Protein AF-A0A972SQI2-F1 (afdb_monomer)

Solvent-accessible surface area (backbone atoms only — not comparable to full-atom values): 3020 Å² total; per-residue (Å²): 132,78,37,9,38,39,94,84,61,80,40,70,82,41,64,25,60,65,97,85,28,44,32,39,26,35,63,50,98,88,65,51,82,45,76,53,66,76,46,81,78,87,66,88,73,72,130

Organism: NCBI:txid2675747

InterPro domains:
  IPR029068 Glyoxalase/Bleomycin resistance protein/Dihydroxybiphenyl dioxygenase [G3DSA:3.10.180.10] (3-46)
  IPR029068 Glyoxalase/Bleomycin resistance protein/Dihydroxybiphenyl dioxygenase [SSF54593] (16-41)

Secondary structure (DSSP, 8-state):
---BSSTTS-SBT--B-GGGS-EEEEE-TT--EEEEESS--------

Mean predicted aligned error: 4.48 Å

Nearest PDB structures (foldseek):
  6a52-assembly1_A  TM=9.861E-01  e=1.416E-05  Rhodococcus phenolicus
  7wcc-assembly2_D-3  TM=9.565E-01  e=9.760E-06  Streptomyces chartreusis
  6a4z-assembly1_B  TM=9.687E-01  e=1.105E-05  Streptomyces chartreusis
  6a4x-assembly1_A-2  TM=9.575E-01  e=2.635E-05  Streptomyces curacoi
  8he6-assembly1_B  TM=9.947E-01  e=1.408E-04  Nostoc sp. PCC 7120 = FACHB-418

Sequence (47 aa):
LPYWADPVHRRPGEINMSDGGRGVYFQDPSGHNLEIITRPYSSDISP

Foldseek 3Di:
DWKACDQVRPGTPDWPCPPVKTKMWDADPVGDIDMDIPDDPPPPPPD

Radius of gyration: 12.06 Å; Cα contacts (8 Å, |Δi|>4): 84; chains: 1; bounding box: 24×26×34 Å

pLDDT: mean 91.54, std 12.42, range [47.03, 98.69]

Structure (mmCIF, N/CA/C/O backbone):
data_AF-A0A972SQI2-F1
#
_entry.id   AF-A0A972SQI2-F1
#
loop_
_atom_site.group_PDB
_atom_site.id
_atom_site.type_symbol
_atom_site.label_atom_id
_atom_site.label_alt_id
_atom_site.label_comp_id
_atom_site.label_asym_id
_atom_site.label_entity_id
_atom_site.label_seq_id
_atom_site.pdbx_PDB_ins_code
_atom_site.Cartn_x
_atom_site.Cartn_y
_atom_site.Cartn_z
_atom_site.occupancy
_atom_site.B_iso_or_equiv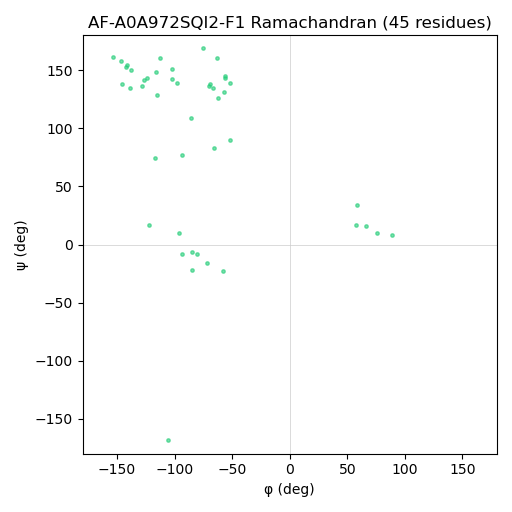
_atom_site.auth_seq_id
_atom_site.auth_comp_id
_atom_site.auth_asym_id
_atom_site.auth_atom_id
_atom_site.pdbx_PDB_model_num
ATOM 1 N N . LEU A 1 1 ? -1.866 -8.410 8.437 1.00 84.88 1 LEU A N 1
ATOM 2 C CA . LEU A 1 1 ? -2.736 -7.283 8.044 1.00 84.88 1 LEU A CA 1
ATOM 3 C C . LEU A 1 1 ? -3.504 -7.672 6.788 1.00 84.88 1 LEU A C 1
ATOM 5 O O . LEU A 1 1 ? -2.893 -8.316 5.938 1.00 84.88 1 LEU A O 1
ATOM 9 N N . PRO A 1 2 ? -4.792 -7.312 6.665 1.00 95.44 2 PRO A N 1
ATOM 10 C CA . PRO A 1 2 ? -5.473 -7.282 5.374 1.00 95.44 2 PRO A CA 1
ATOM 11 C C . PRO A 1 2 ? -4.718 -6.376 4.394 1.00 95.44 2 PRO A C 1
ATOM 13 O O . PRO A 1 2 ? -4.149 -5.364 4.806 1.00 95.44 2 PRO A O 1
ATOM 16 N N . TYR A 1 3 ? -4.689 -6.763 3.123 1.00 98.25 3 TYR A N 1
ATOM 17 C CA . TYR A 1 3 ? -4.044 -6.000 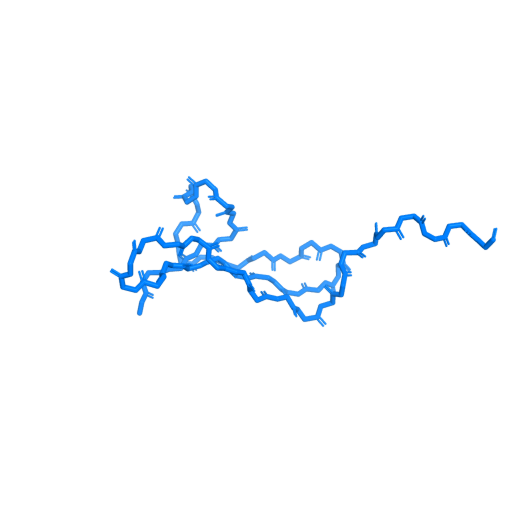2.062 1.00 98.25 3 TYR A CA 1
ATOM 18 C C . TYR A 1 3 ? -4.794 -6.173 0.743 1.00 98.25 3 TYR A C 1
ATOM 20 O O . TYR A 1 3 ? -5.525 -7.156 0.571 1.00 98.25 3 TYR A O 1
ATOM 28 N N . TRP A 1 4 ? -4.608 -5.225 -0.174 1.00 98.69 4 TRP A N 1
ATOM 29 C CA . TRP A 1 4 ? -5.364 -5.155 -1.422 1.00 98.69 4 TRP 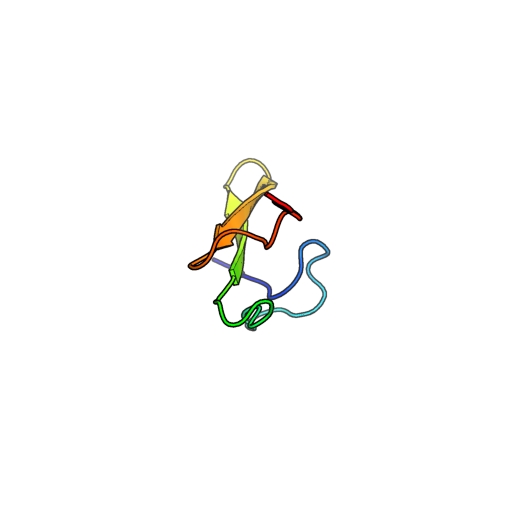A CA 1
ATOM 30 C C . TRP A 1 4 ? -4.510 -4.718 -2.609 1.00 98.69 4 TRP A C 1
ATOM 32 O O . TRP A 1 4 ? -3.535 -3.975 -2.459 1.00 98.69 4 TRP A O 1
ATOM 42 N N . ALA A 1 5 ? -4.940 -5.123 -3.804 1.00 98.12 5 ALA A N 1
ATOM 43 C CA . ALA A 1 5 ? -4.341 -4.680 -5.061 1.00 98.12 5 ALA A CA 1
ATOM 44 C C . ALA A 1 5 ? -4.827 -3.289 -5.508 1.00 98.12 5 ALA A C 1
ATOM 46 O O . ALA A 1 5 ? -4.320 -2.757 -6.493 1.00 98.12 5 ALA A O 1
ATOM 47 N N . ASP A 1 6 ? -5.824 -2.712 -4.836 1.00 97.44 6 ASP A N 1
ATOM 48 C CA . ASP A 1 6 ? -6.467 -1.457 -5.227 1.00 97.44 6 ASP A CA 1
ATOM 49 C C . ASP A 1 6 ? -6.825 -0.582 -4.010 1.00 97.44 6 ASP A C 1
ATOM 51 O O . ASP A 1 6 ? -7.082 -1.110 -2.921 1.00 97.44 6 ASP A O 1
ATOM 55 N N . PRO A 1 7 ? -6.885 0.754 -4.180 1.00 97.00 7 PRO A N 1
ATOM 56 C CA . PRO A 1 7 ? -7.099 1.681 -3.070 1.00 97.00 7 PRO A CA 1
ATOM 57 C C . PRO A 1 7 ? -8.525 1.652 -2.509 1.00 97.00 7 PRO A C 1
ATOM 59 O O . PRO A 1 7 ? -8.745 2.161 -1.414 1.00 97.00 7 PRO A O 1
ATOM 62 N N . VAL A 1 8 ? -9.491 1.079 -3.237 1.00 97.19 8 VAL A N 1
ATOM 63 C CA . VAL A 1 8 ? -10.896 0.968 -2.809 1.00 97.19 8 VAL A CA 1
ATOM 64 C C . VAL A 1 8 ? -11.212 -0.390 -2.170 1.00 97.19 8 VAL A C 1
ATOM 66 O O . VAL A 1 8 ? -12.378 -0.688 -1.912 1.00 97.19 8 VAL A O 1
ATOM 69 N N . HIS A 1 9 ? -10.178 -1.193 -1.896 1.00 97.25 9 HIS A N 1
ATOM 70 C CA . HIS A 1 9 ? -10.231 -2.465 -1.173 1.00 97.25 9 HIS A CA 1
ATOM 71 C C . HIS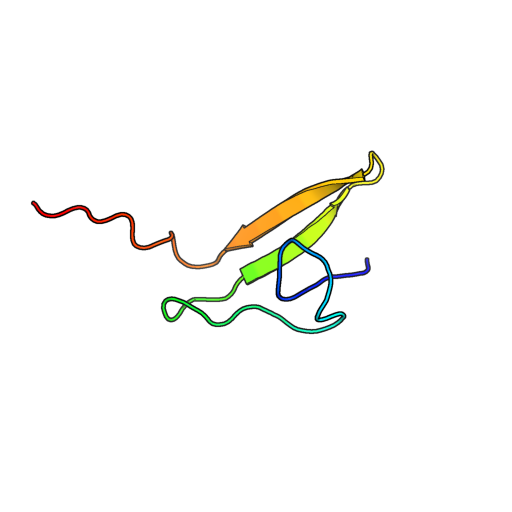 A 1 9 ? -11.146 -3.529 -1.804 1.00 97.25 9 HIS A C 1
ATOM 73 O O . HIS A 1 9 ? -11.743 -4.346 -1.101 1.00 97.25 9 HIS A O 1
ATOM 79 N N . ARG A 1 10 ? -11.252 -3.564 -3.140 1.00 98.12 10 ARG A N 1
ATOM 80 C CA . ARG A 1 10 ? -12.100 -4.537 -3.861 1.00 98.12 10 ARG A CA 1
ATOM 81 C C . ARG A 1 10 ? -11.424 -5.880 -4.123 1.00 98.12 10 ARG A C 1
ATOM 83 O O . ARG A 1 10 ? -12.126 -6.867 -4.328 1.00 98.12 10 ARG A O 1
ATOM 90 N N . ARG A 1 11 ? -10.092 -5.927 -4.116 1.00 98.06 11 ARG A N 1
ATOM 91 C CA . ARG A 1 11 ? -9.283 -7.117 -4.427 1.00 98.06 11 ARG A CA 1
ATOM 92 C C . ARG A 1 11 ? -8.447 -7.547 -3.217 1.00 98.06 11 ARG A C 1
ATOM 94 O O . ARG A 1 11 ? -7.249 -7.252 -3.167 1.00 98.06 11 ARG A O 1
ATOM 101 N N . PRO A 1 12 ? -9.071 -8.159 -2.192 1.00 98.12 12 PRO A N 1
ATOM 102 C CA . PRO A 1 12 ? -8.380 -8.574 -0.975 1.00 98.12 12 PRO A CA 1
ATOM 103 C C . PRO A 1 12 ? -7.416 -9.732 -1.241 1.00 98.12 12 PRO A C 1
ATOM 105 O O . PRO A 1 12 ? -7.757 -10.684 -1.936 1.00 98.12 12 PRO A O 1
ATOM 108 N N . GLY A 1 13 ? -6.226 -9.679 -0.641 1.00 98.12 13 GLY A N 1
ATOM 109 C CA . GLY A 1 13 ? -5.223 -10.743 -0.762 1.00 98.12 13 GLY A CA 1
ATOM 110 C C . GLY A 1 13 ? -4.481 -10.767 -2.102 1.00 98.12 13 GLY A C 1
ATOM 111 O O . GLY A 1 13 ? -3.747 -11.711 -2.380 1.00 98.12 13 GLY A O 1
ATOM 112 N N . GLU A 1 14 ? -4.652 -9.733 -2.924 1.00 98.38 14 GLU A N 1
ATOM 113 C CA . GLU A 1 14 ? -3.959 -9.563 -4.200 1.00 98.38 14 GLU A CA 1
ATOM 114 C C . GLU A 1 14 ? -2.986 -8.377 -4.139 1.00 98.38 14 GLU A C 1
ATOM 116 O O . GLU A 1 14 ? -3.126 -7.482 -3.305 1.00 98.38 14 GLU A O 1
ATOM 121 N N . ILE A 1 15 ? -2.014 -8.349 -5.054 1.00 97.81 15 ILE A N 1
ATOM 122 C CA . ILE A 1 15 ? -1.096 -7.217 -5.240 1.00 97.81 15 ILE A CA 1
ATOM 123 C C . ILE A 1 15 ? -1.288 -6.588 -6.621 1.00 97.81 15 ILE A C 1
ATOM 125 O O . ILE A 1 15 ? -1.612 -7.271 -7.595 1.00 97.81 15 ILE A O 1
ATOM 129 N N . ASN A 1 16 ? -1.071 -5.280 -6.711 1.00 96.06 16 ASN A N 1
ATOM 130 C CA . ASN A 1 16 ? -1.018 -4.552 -7.970 1.00 96.06 16 ASN A CA 1
ATOM 131 C C . ASN A 1 16 ? 0.266 -4.939 -8.727 1.00 96.06 16 ASN A C 1
ATOM 133 O O . ASN A 1 16 ? 1.327 -5.022 -8.111 1.00 96.06 16 ASN A O 1
ATOM 137 N N . MET A 1 17 ? 0.183 -5.170 -10.040 1.00 95.25 17 MET A N 1
ATOM 138 C CA . MET A 1 17 ? 1.336 -5.431 -10.920 1.00 95.25 17 MET A CA 1
ATOM 139 C C . MET A 1 17 ? 1.443 -4.421 -12.081 1.00 95.25 17 MET A C 1
ATOM 141 O O . MET A 1 17 ? 2.111 -4.676 -13.084 1.00 95.25 17 MET A O 1
ATOM 145 N N . SER A 1 18 ? 0.749 -3.286 -11.972 1.00 88.00 18 SER A N 1
ATOM 146 C CA . SER A 1 18 ? 0.776 -2.198 -12.951 1.00 88.00 18 SER A CA 1
ATOM 147 C C . SER A 1 18 ? 2.166 -1.572 -13.081 1.00 88.00 18 SER A C 1
ATOM 149 O O . SER A 1 18 ? 3.039 -1.739 -12.227 1.00 88.00 18 SER A O 1
ATOM 151 N N . ASP A 1 19 ? 2.381 -0.870 -14.196 1.00 84.81 19 ASP A N 1
ATOM 152 C CA . ASP A 1 19 ? 3.618 -0.145 -14.527 1.00 84.81 19 ASP A CA 1
ATOM 153 C C . ASP A 1 19 ? 4.888 -1.020 -14.550 1.00 84.81 19 ASP A C 1
ATOM 155 O O . ASP A 1 19 ? 6.021 -0.537 -14.505 1.00 84.81 19 ASP A O 1
ATOM 159 N N . GLY A 1 20 ? 4.722 -2.345 -14.626 1.00 89.75 20 GLY A N 1
ATOM 160 C CA . GLY A 1 20 ? 5.820 -3.306 -14.508 1.00 89.75 20 GLY A CA 1
ATOM 161 C C . GLY A 1 20 ? 6.457 -3.331 -13.113 1.00 89.75 20 GLY A C 1
ATOM 162 O O . GLY A 1 20 ? 7.576 -3.823 -12.963 1.00 89.75 20 GLY A O 1
ATOM 163 N N . GLY A 1 21 ? 5.786 -2.762 -12.109 1.00 94.12 21 GLY A N 1
ATOM 164 C CA . GLY A 1 21 ? 6.156 -2.817 -10.702 1.00 94.12 21 GLY A CA 1
ATOM 165 C C . GLY A 1 21 ? 5.261 -3.768 -9.909 1.00 94.12 21 GLY A C 1
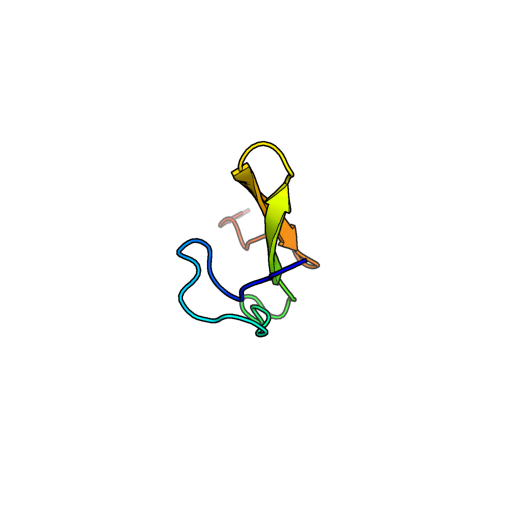ATOM 166 O O . GLY A 1 21 ? 4.502 -4.562 -10.459 1.00 94.12 21 GLY A O 1
ATOM 167 N N . ARG A 1 22 ? 5.370 -3.692 -8.582 1.00 97.12 22 ARG A N 1
ATOM 168 C CA . ARG A 1 22 ? 4.431 -4.294 -7.633 1.00 97.12 22 ARG A CA 1
ATOM 169 C C . ARG A 1 22 ? 3.952 -3.220 -6.673 1.00 97.12 22 ARG A C 1
ATOM 171 O O . ARG A 1 22 ? 4.762 -2.394 -6.250 1.00 97.12 22 ARG A O 1
ATOM 178 N N . GLY A 1 23 ? 2.678 -3.265 -6.314 1.00 97.50 23 GLY A N 1
ATOM 179 C CA . GLY A 1 23 ? 2.061 -2.347 -5.367 1.00 97.50 23 GLY A CA 1
ATOM 180 C C . GLY A 1 23 ? 1.127 -3.070 -4.406 1.00 97.50 23 GLY A C 1
ATOM 181 O O . GLY A 1 23 ? 0.539 -4.094 -4.758 1.00 97.50 23 GLY A O 1
ATOM 182 N N . VAL A 1 24 ? 0.989 -2.556 -3.191 1.00 98.31 24 VAL A N 1
ATOM 183 C CA . VAL A 1 24 ? 0.027 -3.077 -2.218 1.00 98.31 24 VAL A CA 1
ATOM 184 C C . VAL A 1 24 ? -0.529 -1.957 -1.351 1.00 98.31 24 VAL A C 1
ATOM 186 O O . VAL A 1 24 ? 0.220 -1.094 -0.891 1.00 98.31 24 VAL A O 1
ATOM 189 N N . TYR A 1 25 ? -1.836 -2.016 -1.108 1.00 98.50 25 TYR A N 1
ATOM 190 C CA . TYR A 1 25 ? -2.546 -1.144 -0.181 1.00 98.50 25 TYR A CA 1
ATOM 191 C C . TYR A 1 25 ? -2.828 -1.868 1.132 1.00 98.50 25 TYR A C 1
ATOM 193 O O . TYR A 1 25 ? -3.155 -3.057 1.130 1.00 98.50 25 TYR A O 1
ATOM 201 N N . PHE A 1 26 ? -2.728 -1.157 2.251 1.00 98.44 26 PHE A N 1
ATOM 202 C CA . PHE A 1 26 ? -3.092 -1.646 3.582 1.00 98.44 26 PHE A CA 1
ATOM 203 C C . PHE A 1 26 ? -3.475 -0.478 4.496 1.00 98.44 26 PHE A C 1
ATOM 205 O O . PHE A 1 26 ? -3.133 0.67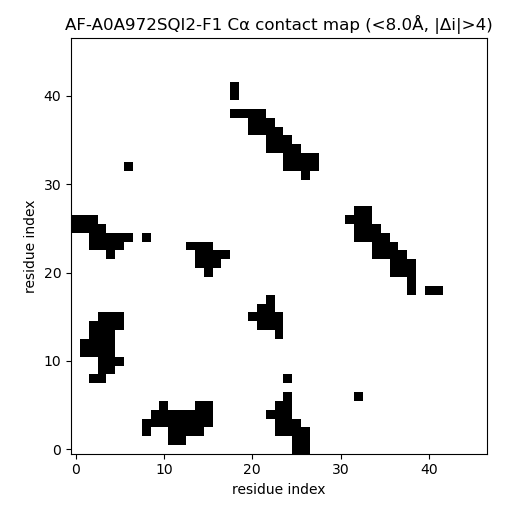1 4.226 1.00 98.44 26 PHE A O 1
ATOM 212 N N . GLN A 1 27 ? -4.175 -0.774 5.592 1.00 98.19 27 GLN A N 1
ATOM 213 C CA . GLN A 1 27 ? -4.514 0.234 6.597 1.00 98.19 27 GLN A CA 1
ATOM 214 C C . GLN A 1 27 ? -3.547 0.204 7.777 1.00 98.19 27 GLN A C 1
ATOM 216 O O . GLN A 1 27 ? -3.187 -0.872 8.262 1.00 98.19 27 GLN A O 1
ATOM 221 N N . ASP A 1 28 ? -3.158 1.380 8.265 1.00 97.31 28 ASP A N 1
ATOM 222 C CA . ASP A 1 28 ? -2.557 1.504 9.593 1.00 97.31 28 ASP A CA 1
ATOM 223 C C . ASP A 1 28 ? -3.639 1.368 10.695 1.00 97.31 28 ASP A C 1
ATOM 225 O O . ASP A 1 28 ? -4.836 1.399 10.397 1.00 97.31 28 ASP A O 1
ATOM 229 N N . PRO A 1 29 ? -3.261 1.235 11.981 1.00 97.50 29 PRO A N 1
ATOM 230 C CA . PRO A 1 29 ? -4.225 1.157 13.084 1.00 97.50 29 PRO A CA 1
ATOM 231 C C . PRO A 1 29 ? -5.182 2.355 13.196 1.00 97.50 29 PRO A C 1
ATOM 233 O O . PRO A 1 29 ? -6.256 2.211 13.776 1.00 97.50 29 PRO A O 1
ATOM 236 N N . SER A 1 30 ? -4.815 3.518 12.650 1.00 98.06 30 SER A N 1
ATOM 237 C CA . SER A 1 30 ? -5.650 4.727 12.632 1.00 98.06 30 SER A CA 1
ATOM 238 C C . SER A 1 30 ? -6.636 4.761 11.454 1.00 98.06 30 SER A C 1
ATOM 240 O O . SER A 1 30 ? -7.483 5.651 11.390 1.00 98.06 30 SER A O 1
ATOM 242 N N . GLY A 1 31 ? -6.551 3.800 10.527 1.00 95.69 31 GLY A N 1
ATOM 243 C CA . GLY A 1 31 ? -7.421 3.689 9.355 1.00 95.69 31 GLY A CA 1
ATOM 244 C C . GLY A 1 31 ? -6.938 4.450 8.114 1.00 95.69 31 GLY A C 1
ATOM 245 O O . GLY A 1 31 ? -7.673 4.513 7.126 1.00 95.69 31 GLY A O 1
ATOM 246 N N . HIS A 1 32 ? -5.724 5.010 8.115 1.00 97.75 32 HIS A N 1
ATOM 247 C CA . HIS A 1 32 ? -5.113 5.597 6.923 1.00 97.75 32 HIS A CA 1
ATOM 248 C C . HIS A 1 32 ? -4.805 4.512 5.895 1.00 97.75 32 HIS A C 1
ATOM 250 O O . HIS A 1 32 ? -4.241 3.472 6.227 1.00 97.75 32 HIS A O 1
ATOM 256 N N . ASN A 1 33 ? -5.137 4.775 4.631 1.00 97.94 33 ASN A N 1
ATOM 257 C CA . ASN A 1 33 ? -4.814 3.876 3.531 1.00 97.94 33 ASN A CA 1
ATOM 258 C C . ASN A 1 33 ? -3.401 4.179 3.027 1.00 97.94 33 ASN A C 1
ATOM 260 O O . ASN A 1 33 ? -3.162 5.230 2.430 1.00 97.94 33 ASN A O 1
ATOM 264 N N . LEU A 1 34 ? -2.470 3.275 3.305 1.00 98.31 34 LEU A N 1
ATOM 265 C CA . LEU A 1 34 ? -1.068 3.393 2.937 1.00 98.31 34 LEU A CA 1
ATOM 266 C C . LEU A 1 34 ? -0.767 2.521 1.721 1.00 98.31 34 LEU A C 1
ATOM 268 O O . LEU A 1 34 ? -1.393 1.481 1.514 1.00 98.31 34 LEU A O 1
ATOM 272 N N . GLU A 1 35 ? 0.223 2.943 0.941 1.00 98.06 35 GLU A N 1
ATOM 273 C CA . GLU A 1 35 ? 0.660 2.250 -0.264 1.00 98.06 35 GLU A CA 1
ATOM 274 C C . GLU A 1 35 ? 2.174 2.017 -0.242 1.00 98.06 35 GLU A C 1
ATOM 276 O O . GLU A 1 35 ? 2.951 2.912 0.093 1.00 98.06 35 GLU A O 1
ATOM 281 N N . ILE A 1 36 ? 2.595 0.814 -0.636 1.00 97.56 36 ILE A N 1
ATOM 282 C CA . ILE A 1 36 ? 3.993 0.501 -0.954 1.00 97.56 36 ILE A CA 1
ATOM 283 C C . ILE A 1 36 ? 4.071 0.146 -2.436 1.00 97.56 36 ILE A C 1
ATOM 285 O O . ILE A 1 36 ? 3.355 -0.750 -2.876 1.00 97.56 36 ILE A O 1
ATOM 289 N N . ILE A 1 37 ? 4.984 0.787 -3.172 1.00 96.69 37 ILE A N 1
ATOM 290 C CA . ILE A 1 37 ? 5.275 0.505 -4.585 1.00 96.69 37 ILE A CA 1
ATOM 291 C C . ILE A 1 37 ? 6.756 0.180 -4.785 1.00 96.69 37 ILE A C 1
ATOM 293 O O . ILE A 1 37 ? 7.629 0.776 -4.156 1.00 96.69 37 ILE A O 1
ATOM 297 N N . THR A 1 38 ? 7.061 -0.759 -5.682 1.00 96.12 38 THR A N 1
ATOM 298 C CA . THR A 1 38 ? 8.453 -1.108 -6.031 1.00 96.12 38 THR A CA 1
ATOM 299 C C . THR A 1 38 ? 8.983 -0.345 -7.238 1.00 96.12 38 THR A C 1
ATOM 301 O O . THR A 1 38 ? 10.157 -0.469 -7.577 1.00 96.12 38 THR A O 1
ATOM 304 N N . ARG A 1 39 ? 8.115 0.394 -7.924 1.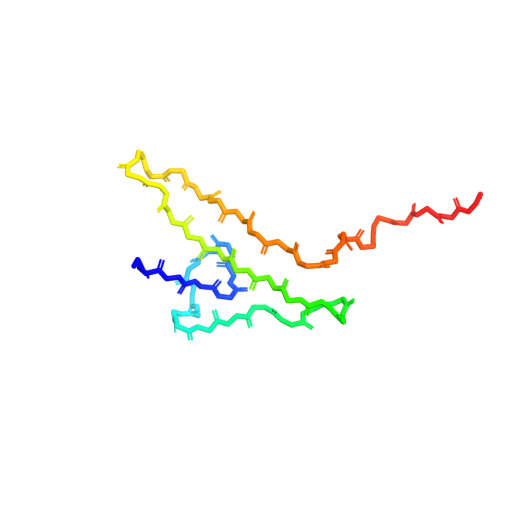00 94.00 39 ARG A N 1
ATOM 305 C CA . ARG A 1 39 ? 8.455 1.266 -9.041 1.00 94.00 39 ARG A CA 1
ATOM 306 C C . ARG A 1 39 ? 7.642 2.548 -8.875 1.00 94.00 39 ARG A C 1
ATOM 308 O O . ARG A 1 39 ? 6.455 2.428 -8.583 1.00 94.00 39 ARG A O 1
ATOM 315 N N . PRO A 1 40 ? 8.242 3.739 -9.034 1.00 91.00 40 PRO A N 1
ATOM 316 C CA . PRO A 1 40 ? 7.474 4.971 -9.086 1.00 91.00 40 PRO A CA 1
ATOM 317 C C . PRO A 1 40 ? 6.434 4.879 -10.193 1.00 91.00 40 PRO A C 1
ATOM 319 O O . PRO A 1 40 ? 6.708 4.301 -11.250 1.00 91.00 40 PRO A O 1
ATOM 322 N N . TYR A 1 41 ? 5.278 5.488 -9.965 1.00 87.56 41 TYR A N 1
ATOM 323 C CA . TYR A 1 41 ? 4.351 5.744 -11.051 1.00 87.56 41 TYR A CA 1
ATOM 324 C C . TYR A 1 41 ? 5.088 6.453 -12.182 1.00 87.56 41 TYR A C 1
ATOM 326 O O . TYR A 1 41 ? 5.905 7.347 -11.939 1.00 87.56 41 TYR A O 1
ATOM 334 N N . SER A 1 42 ? 4.796 6.051 -13.414 1.00 78.12 42 SER A N 1
ATOM 335 C CA . SER A 1 42 ? 5.160 6.845 -14.577 1.00 78.12 42 SER A CA 1
ATOM 336 C C . SER A 1 42 ? 4.358 8.142 -14.520 1.00 78.12 42 SER A C 1
ATOM 338 O O . SER A 1 42 ? 3.296 8.262 -15.114 1.00 78.12 42 SER A O 1
ATOM 340 N N . SER A 1 43 ? 4.845 9.122 -13.762 1.00 68.50 43 SER A N 1
ATOM 341 C CA . SER A 1 43 ? 4.543 10.513 -14.053 1.00 68.50 43 SER A CA 1
ATOM 342 C C . SER A 1 43 ? 5.132 10.768 -15.431 1.00 68.50 43 SER A C 1
ATOM 344 O O . SER A 1 43 ? 6.315 10.472 -15.617 1.00 68.50 43 SER A O 1
ATOM 346 N N . ASP A 1 44 ? 4.34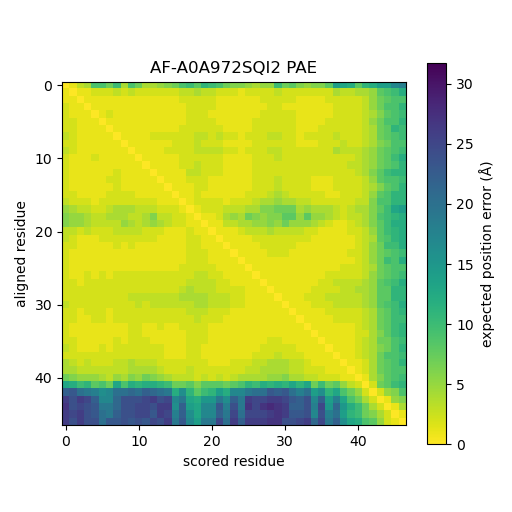9 11.268 -16.380 1.00 60.41 44 ASP A N 1
ATOM 347 C CA . ASP A 1 44 ? 4.875 11.829 -17.621 1.00 60.41 44 ASP A CA 1
ATOM 348 C C . ASP A 1 44 ? 5.956 12.870 -17.285 1.00 60.41 44 ASP A C 1
ATOM 350 O O . ASP A 1 44 ? 5.682 14.051 -17.101 1.00 60.41 44 ASP A O 1
ATOM 354 N N . ILE A 1 45 ? 7.208 12.430 -17.178 1.00 57.91 45 ILE A N 1
ATOM 355 C CA . ILE A 1 45 ? 8.368 13.278 -17.388 1.00 57.91 45 ILE A CA 1
ATOM 356 C C . ILE A 1 45 ? 8.695 13.064 -18.855 1.00 57.91 45 ILE A C 1
ATOM 358 O O . ILE A 1 45 ? 9.578 12.288 -19.223 1.00 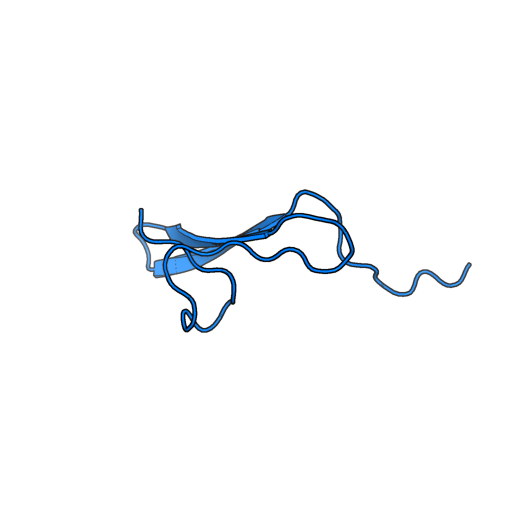57.91 45 ILE A O 1
ATOM 362 N N . SER A 1 46 ? 7.900 13.718 -19.703 1.00 47.03 46 SER A N 1
ATOM 363 C CA . SER A 1 46 ? 8.446 14.158 -20.977 1.00 47.03 46 SER A CA 1
ATOM 364 C C . SER A 1 46 ? 9.658 15.040 -20.638 1.00 47.03 46 SER A C 1
ATOM 366 O O . SER A 1 46 ? 9.532 15.864 -19.726 1.00 47.03 46 SER A O 1
ATOM 368 N N . PRO A 1 47 ? 10.824 14.826 -21.273 1.00 58.16 47 PRO A N 1
ATOM 369 C CA . PRO A 1 47 ? 12.001 15.659 -21.042 1.00 58.16 47 PRO A CA 1
ATOM 370 C C . PRO A 1 47 ? 11.719 17.143 -21.301 1.00 58.16 47 PRO A C 1
ATOM 372 O O . PRO A 1 47 ? 10.827 17.441 -22.133 1.00 58.16 47 PRO A O 1
#